Protein AF-X1FAB9-F1 (afdb_monomer_lite)

Secondary structure (DSSP, 8-state):
---EEEEEEETTT--EEEEEES-HHHHHHHHHHHHHTT--S-HHHHHHHHHH-GGGEEEEEEEE--TTTHHHHHHHHHHHH--TT-S-SSSS--TTPPPPHHHHHHHHHHHTTPPPPHHHHHHHHT-

Radius of gyration: 19.27 Å; chains: 1; bounding box: 52×42×34 Å

Organism: NCBI:txid412755

Structure (mmCIF, N/CA/C/O backbone):
data_AF-X1FAB9-F1
#
_entry.id   AF-X1FAB9-F1
#
loop_
_atom_site.group_PDB
_atom_site.id
_atom_site.type_symbol
_atom_site.label_atom_id
_atom_site.label_alt_id
_atom_site.label_comp_id
_atom_site.label_asym_id
_atom_site.label_entity_id
_atom_site.label_seq_id
_atom_site.pdbx_PDB_ins_code
_atom_site.Cartn_x
_atom_site.Cartn_y
_atom_site.Cartn_z
_atom_site.occupancy
_atom_site.B_iso_or_equiv
_atom_site.auth_seq_id
_atom_site.auth_comp_id
_atom_site.auth_asym_id
_atom_site.auth_atom_id
_atom_site.pdbx_PDB_model_num
ATOM 1 N N . MET A 1 1 ? -6.990 -8.549 -17.390 1.00 59.50 1 MET A N 1
ATOM 2 C CA . MET A 1 1 ? -6.492 -8.167 -16.049 1.00 59.50 1 MET A CA 1
ATOM 3 C C . MET A 1 1 ? -6.390 -6.658 -16.028 1.00 59.50 1 MET A C 1
ATOM 5 O O . MET A 1 1 ? -5.873 -6.115 -16.992 1.00 59.50 1 MET A O 1
ATOM 9 N N . SER A 1 2 ? -6.925 -5.998 -15.003 1.00 86.19 2 SER A N 1
ATOM 10 C CA . SER A 1 2 ? -6.883 -4.536 -14.920 1.00 86.19 2 SER A CA 1
ATOM 11 C C . SER A 1 2 ? -5.667 -4.097 -14.115 1.00 86.19 2 SER A C 1
ATOM 13 O O . SER A 1 2 ? -5.492 -4.553 -12.980 1.00 86.19 2 SER A O 1
ATOM 15 N N . SER A 1 3 ? -4.861 -3.221 -14.707 1.00 93.44 3 SER A N 1
ATOM 16 C CA . SER A 1 3 ? -3.734 -2.546 -14.074 1.00 93.44 3 SER A CA 1
ATOM 17 C C . SER A 1 3 ? -4.122 -1.130 -13.651 1.00 93.44 3 SER A C 1
ATOM 19 O O . SER A 1 3 ? -5.005 -0.506 -14.251 1.00 93.44 3 SER A O 1
ATOM 21 N N . GLY A 1 4 ? -3.493 -0.631 -12.591 1.00 95.38 4 GLY A N 1
ATOM 22 C CA . GLY A 1 4 ? -3.736 0.724 -12.115 1.00 95.38 4 GLY A CA 1
ATOM 23 C C . GLY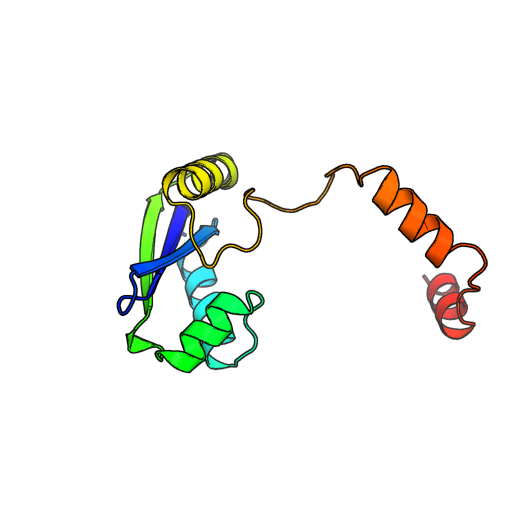 A 1 4 ? -3.255 1.000 -10.697 1.00 95.38 4 GLY A C 1
ATOM 24 O O . GLY A 1 4 ? -2.699 0.129 -10.018 1.00 95.38 4 GLY A O 1
ATOM 25 N N . VAL A 1 5 ? -3.514 2.228 -10.260 1.00 96.69 5 VAL A N 1
ATOM 26 C CA . VAL A 1 5 ? -3.261 2.725 -8.905 1.00 96.69 5 VAL A CA 1
ATOM 27 C C . VAL A 1 5 ? -4.553 2.674 -8.104 1.00 96.69 5 VAL A C 1
ATOM 29 O O . VAL A 1 5 ? -5.611 3.087 -8.572 1.00 96.69 5 VAL A 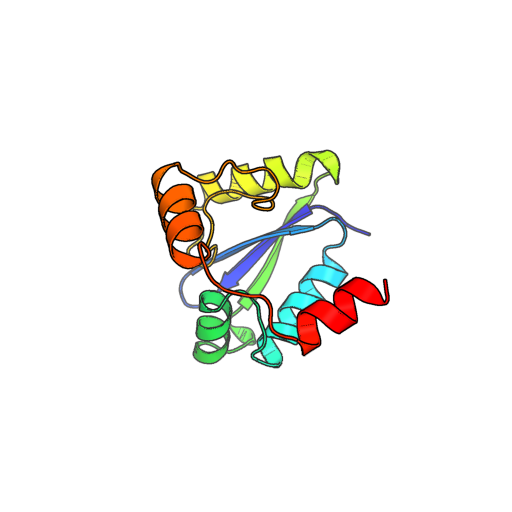O 1
ATOM 32 N N . TYR A 1 6 ? -4.487 2.166 -6.883 1.00 97.31 6 TYR A N 1
ATOM 33 C CA . TYR A 1 6 ? -5.637 2.000 -6.004 1.00 97.31 6 TYR A CA 1
ATOM 34 C C . TYR A 1 6 ? -5.366 2.586 -4.623 1.00 97.31 6 TYR A C 1
ATOM 36 O O . TYR A 1 6 ? -4.221 2.781 -4.212 1.00 97.31 6 TYR A O 1
ATOM 44 N N . GLN A 1 7 ? -6.449 2.800 -3.881 1.00 97.81 7 GLN A N 1
ATOM 45 C CA . GLN A 1 7 ? -6.406 3.132 -2.468 1.00 97.81 7 GLN A CA 1
ATOM 46 C C . GLN A 1 7 ? -7.147 2.107 -1.609 1.00 97.81 7 GLN A C 1
ATOM 48 O O . GLN A 1 7 ? -8.148 1.521 -2.023 1.00 97.81 7 GLN A O 1
ATOM 53 N N . ILE A 1 8 ? -6.672 1.941 -0.378 1.00 98.06 8 ILE A N 1
ATOM 54 C CA . ILE A 1 8 ? -7.383 1.278 0.715 1.00 98.06 8 ILE A CA 1
ATOM 55 C C . ILE A 1 8 ? -7.676 2.357 1.754 1.00 98.06 8 ILE A C 1
ATOM 57 O O . ILE A 1 8 ? -6.770 2.804 2.462 1.00 98.06 8 ILE A O 1
ATOM 61 N N . LYS A 1 9 ? -8.927 2.813 1.815 1.00 98.12 9 LYS A N 1
ATOM 62 C CA . LYS A 1 9 ? -9.347 3.933 2.662 1.00 98.12 9 LYS A CA 1
ATOM 63 C C . LYS A 1 9 ? -10.095 3.430 3.887 1.00 98.12 9 LYS A C 1
ATOM 65 O O . LYS A 1 9 ? -11.049 2.668 3.760 1.00 98.12 9 LYS A O 1
ATOM 70 N N . ASN A 1 10 ? -9.690 3.900 5.060 1.00 98.12 10 ASN A N 1
ATOM 71 C CA . ASN A 1 10 ? -10.442 3.750 6.296 1.00 98.12 10 ASN A CA 1
ATOM 72 C C . ASN A 1 10 ? -11.544 4.817 6.344 1.00 98.12 10 ASN A C 1
ATOM 74 O O . ASN A 1 10 ? -11.256 6.010 6.433 1.00 98.12 10 ASN A O 1
ATOM 78 N N . GLN A 1 11 ? -12.805 4.404 6.297 1.00 97.75 11 GLN A N 1
ATOM 79 C CA . GLN A 1 11 ? -13.952 5.314 6.281 1.00 97.75 11 GLN A CA 1
ATOM 80 C C . GLN A 1 11 ? -14.214 5.983 7.636 1.00 97.75 11 GLN A C 1
ATOM 82 O O . GLN A 1 11 ? -14.867 7.018 7.680 1.00 97.75 11 GLN A O 1
ATOM 87 N N . VAL A 1 12 ? -13.675 5.446 8.735 1.00 97.19 12 VAL A N 1
ATOM 88 C CA . VAL A 1 12 ? -13.884 5.998 10.085 1.00 97.19 12 VAL A CA 1
ATOM 89 C C . VAL A 1 12 ? -13.061 7.267 10.312 1.00 97.19 12 VAL A C 1
ATOM 91 O O . VAL A 1 12 ? -13.512 8.181 10.991 1.00 97.19 12 VAL A O 1
ATOM 94 N N . ASN A 1 13 ? -11.840 7.331 9.776 1.00 95.94 13 ASN A N 1
ATOM 95 C CA . ASN A 1 13 ? -10.915 8.451 10.012 1.00 95.94 13 ASN A CA 1
ATOM 96 C C . ASN A 1 13 ? -10.337 9.070 8.731 1.00 95.94 13 ASN A C 1
ATOM 98 O O . ASN A 1 13 ? -9.535 9.993 8.818 1.00 95.94 13 ASN A O 1
ATOM 102 N N . GLY A 1 14 ? -10.701 8.559 7.554 1.00 95.81 14 GLY A N 1
ATOM 103 C CA . GLY A 1 14 ? -10.246 9.067 6.260 1.00 95.81 14 GLY A CA 1
ATOM 104 C C . GLY A 1 14 ? -8.815 8.688 5.868 1.00 95.81 14 GLY A C 1
ATOM 105 O O . GLY A 1 14 ? -8.416 9.000 4.740 1.00 95.81 14 GLY A O 1
ATOM 106 N N . LYS A 1 15 ? -8.070 8.000 6.745 1.00 97.69 15 LYS A N 1
ATOM 107 C CA . LYS A 1 15 ? -6.688 7.586 6.484 1.00 97.69 15 LYS A CA 1
ATOM 108 C C . LYS A 1 15 ? -6.629 6.553 5.376 1.00 97.69 15 LYS A C 1
ATOM 110 O O . LYS A 1 15 ? -7.544 5.733 5.236 1.00 97.69 15 LYS A O 1
ATOM 115 N N . ARG A 1 16 ? -5.550 6.554 4.599 1.00 97.75 16 ARG A N 1
ATOM 116 C CA . ARG A 1 16 ? -5.463 5.693 3.413 1.00 97.75 16 ARG A CA 1
ATOM 117 C C . ARG A 1 16 ? -4.088 5.092 3.175 1.00 97.75 16 ARG A C 1
ATOM 119 O O . ARG A 1 16 ? -3.076 5.560 3.685 1.00 97.75 16 ARG A O 1
ATOM 126 N N . TYR A 1 17 ? -4.104 4.018 2.398 1.00 97.88 17 TYR A N 1
ATOM 127 C CA . TYR A 1 17 ? -2.943 3.383 1.791 1.00 97.88 17 TYR A CA 1
ATOM 128 C C . TYR A 1 17 ? -3.076 3.491 0.274 1.00 97.88 17 TYR A C 1
ATOM 130 O O . TYR A 1 17 ? -4.160 3.224 -0.237 1.00 97.88 17 TYR A O 1
ATOM 138 N N . ILE A 1 18 ? -1.998 3.833 -0.422 1.00 97.50 18 ILE A N 1
ATOM 139 C CA . ILE A 1 18 ? -1.905 3.865 -1.884 1.00 97.50 18 ILE A CA 1
ATOM 140 C C . ILE A 1 18 ? -0.968 2.753 -2.348 1.00 97.50 18 ILE A C 1
ATOM 142 O O . ILE A 1 18 ? 0.060 2.495 -1.718 1.00 97.50 18 ILE A O 1
ATOM 146 N N . GLY A 1 19 ? -1.323 2.093 -3.443 1.00 95.38 19 GLY A N 1
ATOM 147 C CA . GLY A 1 19 ? -0.437 1.158 -4.123 1.00 95.38 19 GLY A CA 1
ATOM 148 C C . GLY A 1 19 ? -0.809 1.000 -5.589 1.00 95.38 19 GLY A C 1
ATOM 149 O O . GLY A 1 19 ? -1.906 1.371 -6.008 1.00 95.38 19 GLY A O 1
ATOM 150 N N . SER A 1 20 ? 0.097 0.421 -6.364 1.00 95.12 20 SER A N 1
ATOM 151 C CA . SER A 1 20 ? -0.117 0.102 -7.773 1.00 95.12 20 SER A CA 1
ATOM 152 C C . SER A 1 20 ? -0.048 -1.406 -8.027 1.00 95.12 20 SER A C 1
ATOM 154 O O . SER A 1 20 ? 0.505 -2.179 -7.236 1.00 95.12 20 SER A O 1
ATOM 156 N N . SER A 1 21 ? -0.678 -1.872 -9.106 1.00 95.19 21 SER A N 1
ATOM 157 C CA . SER A 1 21 ? -0.546 -3.262 -9.546 1.00 95.19 21 SER A CA 1
ATOM 158 C C . SER A 1 21 ? -0.905 -3.443 -11.014 1.00 95.19 21 SER A C 1
ATOM 160 O O . SER A 1 21 ? -1.788 -2.768 -11.535 1.00 95.19 21 SER A O 1
ATOM 162 N N . THR A 1 22 ? -0.282 -4.431 -11.655 1.00 94.50 22 THR A N 1
ATOM 163 C CA . THR A 1 22 ? -0.676 -4.932 -12.979 1.00 94.50 22 THR A CA 1
ATOM 164 C C . THR A 1 22 ? -1.933 -5.809 -12.932 1.00 94.50 22 THR A C 1
ATOM 166 O O . THR A 1 22 ? -2.598 -5.998 -13.949 1.00 94.50 22 THR A O 1
ATOM 169 N N . ASN A 1 23 ? -2.287 -6.338 -11.753 1.00 94.88 23 ASN A N 1
ATOM 170 C CA . ASN A 1 23 ? -3.489 -7.137 -11.532 1.00 94.88 23 ASN A CA 1
ATOM 171 C C . ASN A 1 23 ? -4.162 -6.749 -10.208 1.00 94.88 23 ASN A C 1
ATOM 173 O O . ASN A 1 23 ? -3.893 -7.322 -9.147 1.00 94.88 23 ASN A O 1
ATOM 177 N N . LEU A 1 24 ? -5.079 -5.786 -10.297 1.00 94.31 24 LEU A N 1
ATOM 178 C CA . LEU A 1 24 ? -5.800 -5.222 -9.155 1.00 94.31 24 LEU A CA 1
ATOM 179 C C . LEU A 1 24 ? -6.572 -6.275 -8.355 1.00 94.31 24 LEU A C 1
ATOM 181 O O . LEU A 1 24 ? -6.486 -6.292 -7.131 1.00 94.31 24 LEU A O 1
ATOM 185 N N . TRP A 1 25 ? -7.283 -7.186 -9.025 1.00 94.25 25 TRP A N 1
ATOM 186 C CA . TRP A 1 25 ? -8.112 -8.184 -8.343 1.00 94.25 25 TRP A CA 1
ATOM 187 C C . TRP A 1 25 ? -7.272 -9.137 -7.489 1.00 94.25 25 TRP A C 1
ATOM 189 O O . TRP A 1 25 ? -7.575 -9.375 -6.314 1.00 94.25 25 TRP A O 1
ATOM 199 N N . HIS A 1 26 ? -6.173 -9.643 -8.057 1.00 95.62 26 HIS A N 1
ATOM 200 C CA . HIS A 1 26 ? -5.242 -10.491 -7.320 1.00 95.62 26 HIS A CA 1
ATOM 201 C C . HIS A 1 26 ? -4.628 -9.725 -6.145 1.00 95.62 26 HIS A C 1
ATOM 203 O O . HIS A 1 26 ? -4.581 -10.232 -5.022 1.00 95.62 26 HIS A O 1
ATOM 209 N N . ARG A 1 27 ? -4.218 -8.474 -6.382 1.00 96.44 27 ARG A N 1
ATOM 210 C CA . ARG A 1 27 ? -3.593 -7.635 -5.364 1.00 96.44 27 ARG A CA 1
ATOM 211 C C . ARG A 1 27 ? -4.535 -7.325 -4.201 1.00 96.44 27 ARG A C 1
ATOM 213 O O . ARG A 1 27 ? -4.131 -7.449 -3.046 1.00 96.44 27 ARG A O 1
ATOM 220 N N . TRP A 1 28 ? -5.789 -6.977 -4.473 1.00 96.75 28 TRP A N 1
ATOM 221 C CA . TRP A 1 28 ? -6.801 -6.725 -3.442 1.00 96.75 28 TRP A CA 1
ATOM 222 C C . TRP A 1 28 ? -7.098 -7.979 -2.626 1.00 96.75 28 TRP A C 1
ATOM 224 O O . TRP A 1 28 ? -7.096 -7.924 -1.397 1.00 96.75 28 TRP A O 1
ATOM 234 N N . THR A 1 29 ? -7.249 -9.123 -3.293 1.00 96.88 29 THR A N 1
ATOM 235 C CA . THR A 1 29 ? -7.445 -10.417 -2.626 1.00 96.88 29 THR A CA 1
ATOM 236 C C . THR A 1 29 ? -6.268 -10.753 -1.708 1.00 96.88 29 THR A C 1
ATOM 238 O O . THR A 1 29 ? -6.466 -11.168 -0.566 1.00 96.88 29 THR A O 1
ATOM 241 N N . GLN A 1 30 ? -5.033 -10.522 -2.163 1.00 97.38 30 GLN A N 1
ATOM 242 C CA . GLN A 1 30 ? -3.825 -10.717 -1.359 1.00 97.38 30 GLN A CA 1
ATOM 243 C C . GLN A 1 30 ? -3.815 -9.816 -0.117 1.00 97.38 30 GLN A C 1
ATOM 245 O O . GLN A 1 30 ? -3.570 -10.304 0.987 1.00 97.38 30 GLN A O 1
ATOM 250 N N . HIS A 1 31 ? -4.093 -8.519 -0.283 1.00 97.75 31 HIS A N 1
ATOM 251 C CA . HIS A 1 31 ? -4.185 -7.569 0.825 1.00 97.75 31 HIS A CA 1
ATOM 252 C C . HIS A 1 31 ? -5.216 -8.016 1.856 1.00 97.75 31 HIS A C 1
ATOM 254 O O . HIS A 1 31 ? -4.884 -8.158 3.032 1.00 97.75 31 HIS A O 1
ATOM 260 N N . LEU A 1 32 ? -6.443 -8.277 1.409 1.00 97.31 32 LEU A N 1
ATOM 261 C CA . LEU A 1 32 ? -7.557 -8.631 2.275 1.00 97.31 32 LEU A CA 1
ATOM 262 C C . LEU A 1 32 ? -7.290 -9.930 3.041 1.00 97.31 32 LEU A C 1
ATOM 264 O O . LEU A 1 32 ? -7.447 -9.976 4.258 1.00 97.31 32 LEU A O 1
ATOM 268 N N . ASN A 1 33 ? -6.801 -10.964 2.355 1.00 97.94 33 ASN A N 1
ATOM 269 C CA . ASN A 1 33 ? -6.464 -12.236 2.987 1.00 97.94 33 ASN A CA 1
ATOM 270 C C . ASN A 1 33 ? -5.345 -12.087 4.025 1.00 97.94 33 ASN A C 1
ATOM 272 O O . ASN A 1 33 ? -5.437 -12.655 5.112 1.00 97.94 33 ASN A O 1
ATOM 276 N N . SER A 1 34 ? -4.303 -11.310 3.727 1.00 97.88 34 SER A N 1
ATOM 277 C CA . SER A 1 34 ? -3.228 -11.052 4.689 1.00 97.88 34 SER A CA 1
ATOM 278 C C . SER A 1 34 ? -3.708 -10.227 5.886 1.00 97.88 34 SER A C 1
ATOM 280 O O . SER A 1 34 ? -3.321 -10.534 7.010 1.00 97.88 34 SER A O 1
ATOM 282 N N . LEU A 1 35 ? -4.584 -9.238 5.674 1.00 98.12 35 LEU A N 1
ATOM 283 C CA . LEU A 1 35 ? -5.178 -8.430 6.745 1.00 98.12 35 LEU A CA 1
ATOM 284 C C . LEU A 1 35 ? -6.051 -9.273 7.678 1.00 98.12 35 LEU A C 1
ATOM 286 O O . LEU A 1 35 ? -5.888 -9.185 8.897 1.00 98.12 35 LEU A O 1
ATOM 290 N N . ARG A 1 36 ? -6.912 -10.132 7.115 1.00 97.94 36 ARG A N 1
ATOM 291 C CA . ARG A 1 36 ? -7.758 -11.080 7.860 1.00 97.94 36 ARG A CA 1
ATOM 292 C C . ARG A 1 36 ? -6.934 -12.061 8.694 1.00 97.94 36 ARG A C 1
ATOM 294 O O . ARG A 1 36 ? -7.301 -12.356 9.824 1.00 97.94 36 ARG A O 1
ATOM 301 N N . ARG A 1 37 ? -5.798 -12.533 8.165 1.00 97.75 37 ARG A N 1
ATOM 302 C CA . ARG A 1 37 ? -4.877 -13.433 8.883 1.00 97.75 37 ARG A CA 1
ATOM 303 C C . ARG A 1 37 ? -3.952 -12.730 9.879 1.00 97.75 37 ARG A C 1
ATOM 305 O O . ARG A 1 37 ? -3.216 -13.410 10.585 1.00 97.75 37 ARG A O 1
ATOM 312 N N . GLY A 1 38 ? -3.928 -11.397 9.925 1.00 97.50 38 GLY A N 1
ATOM 313 C CA . GLY A 1 38 ? -2.988 -10.669 10.781 1.00 97.50 38 GLY A CA 1
ATOM 314 C C . GLY A 1 38 ? -1.536 -10.678 10.281 1.00 97.50 38 GLY A C 1
ATOM 315 O O . GLY A 1 38 ? -0.624 -10.436 11.064 1.00 97.50 38 GLY A O 1
ATOM 316 N N . GLN A 1 39 ? -1.311 -10.981 9.001 1.00 97.56 39 GLN A N 1
ATOM 317 C CA . GLN A 1 39 ? 0.007 -11.201 8.387 1.00 97.56 39 GLN A CA 1
ATOM 318 C C . GLN A 1 39 ? 0.340 -10.150 7.321 1.00 97.56 39 GLN A C 1
ATOM 320 O O . GLN A 1 39 ? 1.170 -10.371 6.438 1.00 97.56 39 GLN A O 1
ATOM 325 N N . HIS A 1 40 ? -0.347 -9.012 7.335 1.00 97.69 40 HIS A N 1
ATOM 326 C CA . HIS A 1 40 ? -0.112 -7.969 6.355 1.00 97.69 40 HIS A CA 1
ATOM 327 C C . HIS A 1 40 ? 1.246 -7.286 6.575 1.00 97.69 40 HIS A C 1
ATOM 329 O O . HIS A 1 40 ? 1.569 -6.864 7.682 1.00 97.69 40 HIS A O 1
ATOM 335 N N . TYR A 1 41 ? 2.024 -7.126 5.498 1.00 94.25 41 TYR A N 1
ATOM 336 C CA . TYR A 1 41 ? 3.388 -6.575 5.545 1.00 94.25 41 TYR A CA 1
ATOM 337 C C . TYR A 1 41 ? 3.459 -5.133 6.069 1.00 94.25 41 TYR A C 1
ATOM 339 O O . TYR A 1 41 ? 4.494 -4.700 6.563 1.00 94.25 41 TYR A O 1
ATOM 347 N N . ASN A 1 42 ? 2.369 -4.376 5.938 1.00 95.44 42 ASN A N 1
ATOM 348 C CA . ASN A 1 42 ? 2.244 -3.032 6.485 1.00 95.44 42 ASN A CA 1
ATOM 349 C C . ASN A 1 42 ? 1.646 -3.088 7.905 1.00 95.44 42 ASN A C 1
ATOM 351 O O . ASN A 1 42 ? 0.432 -3.308 8.019 1.00 95.44 42 ASN A O 1
ATOM 355 N N . PRO A 1 43 ? 2.445 -2.864 8.968 1.00 96.50 43 PRO A N 1
ATOM 356 C CA . PRO A 1 43 ? 1.979 -2.976 10.347 1.00 96.50 43 PRO A CA 1
ATOM 357 C C . PRO A 1 43 ? 0.967 -1.888 10.727 1.00 96.50 43 PRO A C 1
ATOM 359 O O . PRO A 1 43 ? 0.061 -2.159 11.514 1.00 96.50 43 PRO A O 1
ATOM 362 N N . HIS A 1 44 ? 1.059 -0.680 10.157 1.00 96.62 44 HIS A N 1
ATOM 363 C CA . HIS A 1 44 ? 0.113 0.405 10.445 1.00 96.62 44 HIS A CA 1
ATOM 364 C C . HIS A 1 44 ? -1.272 0.094 9.887 1.00 96.62 44 HIS A C 1
ATOM 366 O O . HIS A 1 44 ? -2.271 0.211 10.603 1.00 96.62 44 HIS A O 1
ATOM 372 N N . LEU A 1 45 ? -1.326 -0.371 8.636 1.00 97.38 45 LEU A N 1
ATOM 373 C CA . LEU A 1 45 ? -2.576 -0.809 8.024 1.00 97.38 45 LEU A CA 1
ATOM 374 C C . LEU A 1 45 ? -3.155 -2.021 8.769 1.00 97.38 45 LEU A C 1
ATOM 376 O O . LEU A 1 45 ? -4.347 -2.043 9.056 1.00 97.38 45 LEU A O 1
ATOM 380 N N . GLN A 1 46 ? -2.317 -2.988 9.162 1.00 98.38 46 GLN A N 1
ATOM 381 C CA . GLN A 1 46 ? -2.747 -4.164 9.927 1.00 98.38 46 GLN A CA 1
ATOM 382 C C . GLN A 1 46 ? -3.340 -3.797 11.294 1.00 98.38 46 GLN A C 1
ATOM 384 O O . GLN A 1 46 ? -4.374 -4.344 11.687 1.00 98.38 46 GLN A O 1
ATOM 389 N N . ALA A 1 47 ? -2.696 -2.885 12.026 1.00 97.81 47 ALA A N 1
ATOM 390 C CA . ALA A 1 47 ? -3.169 -2.415 13.323 1.00 97.81 47 ALA A CA 1
ATOM 391 C C . ALA A 1 47 ? -4.494 -1.654 13.192 1.00 97.81 47 ALA A C 1
ATOM 393 O O . ALA A 1 47 ? -5.415 -1.873 13.979 1.00 97.81 47 ALA A O 1
ATOM 394 N N . ALA A 1 48 ? -4.622 -0.804 12.169 1.00 97.75 48 ALA A N 1
ATOM 395 C CA . ALA A 1 48 ? -5.867 -0.104 11.887 1.00 97.75 48 ALA A CA 1
ATOM 396 C C . ALA A 1 48 ? -6.990 -1.077 11.496 1.00 97.75 48 ALA A C 1
ATOM 398 O O . ALA A 1 48 ? -8.095 -0.961 12.017 1.00 97.75 48 ALA A O 1
ATOM 399 N N . PHE A 1 49 ? -6.703 -2.070 10.654 1.00 98.25 49 PHE A N 1
ATOM 400 C CA . PHE A 1 49 ? -7.665 -3.102 10.267 1.00 98.25 49 PHE A CA 1
ATOM 401 C C . PHE A 1 49 ? -8.168 -3.900 11.471 1.00 98.25 49 PHE A C 1
ATOM 403 O O . PHE A 1 49 ? -9.370 -4.076 11.638 1.00 98.25 49 PHE A O 1
ATOM 410 N N . ARG A 1 50 ? -7.266 -4.291 12.380 1.00 98.06 50 ARG A N 1
ATOM 411 C CA . ARG A 1 50 ? -7.641 -4.922 13.654 1.00 98.06 50 ARG A CA 1
ATOM 412 C C . ARG A 1 50 ? -8.503 -4.026 14.542 1.00 98.06 50 ARG A C 1
ATOM 414 O O . ARG A 1 50 ? -9.363 -4.537 15.246 1.00 98.06 50 ARG A O 1
ATOM 421 N N . LYS A 1 51 ? -8.241 -2.716 14.554 1.00 98.12 51 LYS A N 1
ATOM 422 C CA . LYS A 1 51 ? -8.936 -1.757 15.421 1.00 98.12 51 LYS A CA 1
ATOM 423 C C . LYS A 1 51 ? -10.347 -1.430 14.931 1.00 98.12 51 LYS A C 1
ATOM 425 O O . LYS A 1 51 ? -11.253 -1.348 15.748 1.00 98.12 51 LYS A O 1
ATOM 430 N N . TYR A 1 52 ? -10.512 -1.183 13.633 1.00 97.88 52 TYR A N 1
ATOM 431 C CA . TYR A 1 52 ? -11.775 -0.694 13.063 1.00 97.88 52 TYR A CA 1
ATOM 432 C C . TYR A 1 52 ? -12.598 -1.790 12.373 1.00 97.88 52 TYR A C 1
ATOM 434 O O . TYR A 1 52 ? -13.766 -1.569 12.072 1.00 97.88 52 TYR A O 1
ATOM 442 N N . GLY A 1 53 ? -12.015 -2.971 12.153 1.00 97.06 53 GLY A N 1
ATOM 443 C CA . GLY A 1 53 ? -12.664 -4.082 11.468 1.00 97.06 53 GLY A CA 1
ATOM 444 C C . GLY A 1 53 ? -12.694 -3.910 9.951 1.00 97.06 53 GLY A C 1
ATOM 445 O O . GLY A 1 53 ? -12.458 -2.832 9.411 1.00 97.06 53 GLY A O 1
ATOM 446 N N . GLU A 1 54 ? -12.993 -5.001 9.251 1.00 97.31 54 GLU A N 1
ATOM 447 C CA . GLU A 1 54 ? -12.973 -5.051 7.787 1.00 97.31 54 GLU A CA 1
ATOM 448 C C . GLU A 1 54 ? -13.978 -4.099 7.134 1.00 97.31 54 GLU A C 1
ATOM 450 O O . GLU A 1 54 ? -13.631 -3.405 6.183 1.00 97.31 54 GLU A O 1
ATOM 455 N N . ALA A 1 55 ? -15.191 -4.012 7.686 1.00 97.56 55 ALA A N 1
ATOM 456 C CA . ALA A 1 55 ? -16.262 -3.167 7.159 1.00 97.56 55 ALA A CA 1
ATOM 457 C C . ALA A 1 55 ? -15.912 -1.665 7.146 1.00 97.56 55 ALA A C 1
ATOM 459 O O . ALA A 1 55 ? -16.536 -0.893 6.422 1.00 97.56 55 ALA A O 1
ATOM 460 N 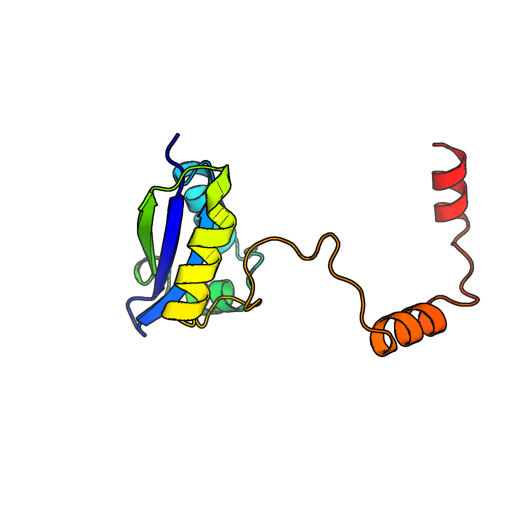N . ALA A 1 56 ? -14.904 -1.242 7.918 1.00 97.81 56 ALA A N 1
ATOM 461 C CA . ALA A 1 56 ? -14.418 0.133 7.919 1.00 97.81 56 ALA A CA 1
ATOM 462 C C . ALA A 1 56 ? -13.511 0.467 6.722 1.00 97.81 56 ALA A C 1
ATOM 464 O O . ALA A 1 56 ? -13.191 1.640 6.524 1.00 97.81 56 ALA A O 1
ATOM 465 N N . PHE A 1 57 ? -13.062 -0.521 5.943 1.00 98.06 57 PHE A N 1
ATOM 466 C CA . PHE A 1 57 ? -12.110 -0.319 4.853 1.00 98.06 57 PHE A CA 1
ATOM 467 C C . PHE A 1 57 ? -12.756 -0.519 3.490 1.00 98.06 57 PHE A C 1
ATOM 469 O O . PHE A 1 57 ? -13.469 -1.489 3.251 1.00 98.06 57 PHE A O 1
ATOM 476 N N . VAL A 1 58 ? -12.445 0.387 2.565 1.00 97.88 58 VAL A N 1
ATOM 477 C CA . VAL A 1 58 ? -12.922 0.324 1.183 1.00 97.88 58 VAL A CA 1
ATOM 478 C C . VAL A 1 58 ? -11.731 0.342 0.234 1.00 97.88 58 VAL A C 1
ATOM 480 O O . VAL A 1 58 ? -10.847 1.194 0.337 1.00 97.88 58 VAL A O 1
ATOM 483 N N . PHE A 1 59 ? -11.725 -0.621 -0.685 1.00 97.44 59 PHE A N 1
ATOM 484 C CA . PHE A 1 59 ? -10.745 -0.754 -1.757 1.00 97.44 59 PHE A CA 1
ATOM 485 C C . PHE A 1 59 ? -11.303 -0.066 -2.999 1.00 97.44 59 PHE A C 1
ATOM 487 O O . PHE A 1 59 ? -12.416 -0.371 -3.424 1.00 97.44 59 PHE A O 1
ATOM 494 N N . GLN A 1 60 ? -10.563 0.891 -3.552 1.00 96.75 60 GLN A N 1
ATOM 495 C CA . GLN A 1 60 ? -11.024 1.705 -4.676 1.00 96.75 60 GLN A CA 1
ATOM 496 C C . GLN A 1 60 ? -9.910 1.882 -5.693 1.00 96.75 60 GLN A C 1
ATOM 498 O O . GLN A 1 60 ? -8.773 2.170 -5.326 1.00 96.75 60 GLN A O 1
ATOM 503 N N . LEU A 1 61 ? -10.249 1.741 -6.969 1.00 97.00 61 LEU A N 1
ATOM 504 C CA . LEU A 1 61 ? -9.385 2.153 -8.065 1.00 97.00 61 LEU A CA 1
ATOM 505 C C . LEU A 1 61 ? -9.368 3.685 -8.133 1.00 97.00 61 LEU A C 1
ATOM 507 O O . LEU A 1 61 ? -10.429 4.302 -8.111 1.00 97.00 61 LEU A O 1
ATOM 511 N N . LEU A 1 62 ? -8.176 4.273 -8.201 1.00 96.12 62 LEU A N 1
ATOM 512 C CA . LEU A 1 62 ? -7.996 5.702 -8.452 1.00 96.12 62 LEU A CA 1
ATOM 513 C C . LEU A 1 62 ? -7.813 5.958 -9.945 1.00 96.12 62 LEU A C 1
ATOM 515 O O . LEU A 1 62 ? -8.489 6.811 -10.508 1.00 96.12 62 LEU A O 1
ATOM 519 N N . GLU A 1 63 ? -6.943 5.177 -10.585 1.00 95.12 63 GLU A N 1
ATOM 520 C CA . GLU A 1 63 ? -6.569 5.393 -11.979 1.00 95.12 63 GLU A CA 1
ATOM 521 C C . GLU A 1 63 ? -6.188 4.082 -12.662 1.00 95.12 63 GLU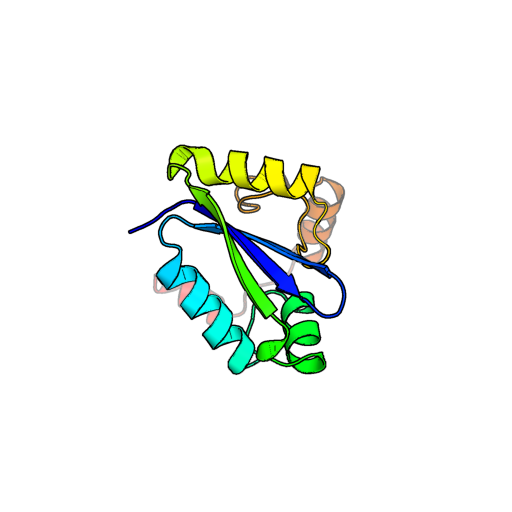 A C 1
ATOM 523 O O . GLU A 1 63 ? -5.415 3.288 -12.121 1.00 95.12 63 GLU A O 1
ATOM 528 N N . HIS A 1 64 ? -6.710 3.864 -13.869 1.00 95.75 64 HIS A N 1
ATOM 529 C CA . HIS A 1 64 ? -6.186 2.839 -14.765 1.00 95.75 64 HIS A CA 1
ATOM 530 C C . HIS A 1 64 ? -4.879 3.324 -15.381 1.00 95.75 64 HIS A C 1
ATOM 532 O O . HIS A 1 64 ? -4.835 4.401 -15.963 1.00 95.75 64 HIS A O 1
ATOM 538 N N . SER A 1 65 ? -3.836 2.507 -15.297 1.00 91.38 65 SER A N 1
ATOM 539 C CA . SER A 1 65 ? -2.520 2.854 -15.830 1.00 91.38 65 SER A CA 1
ATOM 540 C C . SER A 1 65 ? -1.874 1.632 -16.461 1.00 91.38 65 SER A C 1
ATOM 542 O O . SER A 1 65 ? -2.166 0.496 -16.067 1.00 91.38 65 SER A O 1
ATOM 544 N N . SER A 1 66 ? -1.036 1.851 -17.470 1.00 90.00 66 SER A N 1
ATOM 545 C CA . SER A 1 66 ? -0.269 0.779 -18.095 1.00 90.00 66 SER A CA 1
ATOM 546 C C . SER A 1 66 ? 0.857 0.317 -17.156 1.00 90.00 66 SER A C 1
ATOM 548 O O . SER A 1 66 ? 1.301 1.092 -16.305 1.00 90.00 66 SER A O 1
ATOM 550 N N . PRO A 1 67 ? 1.323 -0.940 -17.259 1.00 88.62 67 PRO A N 1
ATOM 551 C CA . PRO A 1 67 ? 2.377 -1.473 -16.394 1.00 88.62 67 PRO A CA 1
ATOM 552 C C . PRO A 1 67 ? 3.647 -0.614 -16.320 1.00 88.62 67 PRO A C 1
ATOM 554 O O . PRO A 1 67 ? 4.284 -0.563 -15.270 1.00 88.62 67 PRO A O 1
ATOM 557 N N . GLU A 1 68 ? 3.992 0.064 -17.411 1.00 88.94 68 GLU A N 1
ATOM 558 C CA . GLU A 1 68 ? 5.195 0.887 -17.559 1.00 88.94 68 GLU A CA 1
ATOM 559 C C . GLU A 1 68 ? 5.121 2.162 -16.712 1.00 88.94 68 GLU A C 1
ATOM 561 O O . GLU A 1 68 ? 6.136 2.608 -16.185 1.00 88.94 68 GLU A O 1
ATOM 566 N N . ASN A 1 69 ? 3.913 2.696 -16.514 1.00 89.81 69 ASN A N 1
ATOM 567 C CA . ASN A 1 69 ? 3.683 3.974 -15.841 1.00 89.81 69 ASN A CA 1
ATOM 568 C C . ASN A 1 69 ? 3.246 3.810 -14.377 1.00 89.81 69 ASN A C 1
ATOM 570 O O . ASN A 1 69 ? 3.056 4.799 -13.673 1.00 89.81 69 ASN A O 1
ATOM 574 N N . LEU A 1 70 ? 3.082 2.576 -13.882 1.00 91.19 70 LEU A N 1
ATOM 575 C CA . LEU A 1 70 ? 2.524 2.323 -12.547 1.00 91.19 70 LEU A CA 1
ATOM 576 C C . LEU A 1 70 ? 3.304 3.010 -11.423 1.00 91.19 70 LEU A C 1
ATOM 578 O O . LEU A 1 70 ? 2.684 3.519 -10.494 1.00 91.19 70 LEU A O 1
ATOM 582 N N . ILE A 1 71 ? 4.637 3.019 -11.504 1.00 91.56 71 ILE A N 1
ATOM 583 C CA . ILE A 1 71 ? 5.490 3.620 -10.469 1.00 91.56 71 ILE A CA 1
ATOM 584 C C . ILE A 1 71 ? 5.332 5.143 -10.465 1.00 91.56 71 ILE A C 1
ATOM 586 O O . ILE A 1 71 ? 5.199 5.736 -9.398 1.00 91.56 71 ILE A O 1
ATOM 590 N N . GLU A 1 72 ? 5.313 5.768 -11.643 1.00 92.06 72 GLU A N 1
ATOM 591 C CA . GLU A 1 72 ? 5.148 7.218 -11.782 1.00 92.06 72 GLU A CA 1
ATOM 592 C C . GLU A 1 72 ? 3.757 7.663 -11.320 1.00 92.06 72 GLU A C 1
ATOM 594 O O . GLU A 1 72 ? 3.639 8.584 -10.510 1.00 92.06 72 GLU A O 1
ATOM 599 N N . CYS A 1 73 ? 2.707 6.953 -11.746 1.00 92.00 73 CYS A N 1
ATOM 600 C CA . CYS A 1 73 ? 1.344 7.199 -11.285 1.00 92.00 73 CYS A CA 1
ATOM 601 C C . CYS A 1 73 ? 1.231 7.000 -9.765 1.00 92.00 73 CYS A C 1
ATOM 603 O O . CYS A 1 73 ? 0.632 7.822 -9.079 1.00 92.00 73 CYS A O 1
ATOM 605 N N . GLU A 1 74 ? 1.807 5.932 -9.200 1.00 94.69 74 GLU A N 1
ATOM 606 C CA . GLU A 1 74 ? 1.795 5.714 -7.748 1.00 94.69 74 GLU A CA 1
ATOM 607 C C . GLU A 1 74 ? 2.464 6.874 -7.012 1.00 94.69 74 GLU A C 1
ATOM 609 O O . GLU A 1 74 ? 1.877 7.399 -6.066 1.00 94.69 74 GLU A O 1
ATOM 614 N N . GLN A 1 75 ? 3.639 7.312 -7.473 1.00 94.19 75 GLN A N 1
ATOM 615 C CA . GLN A 1 75 ? 4.357 8.439 -6.884 1.00 94.19 75 GLN A CA 1
ATOM 616 C C . GLN A 1 75 ? 3.518 9.719 -6.908 1.00 94.19 75 GLN A C 1
ATOM 618 O O . GLN A 1 75 ? 3.403 10.382 -5.880 1.00 94.19 75 GLN A O 1
ATOM 623 N N . TYR A 1 76 ? 2.859 10.016 -8.031 1.00 95.81 76 TYR A N 1
ATOM 624 C CA . TYR A 1 76 ? 1.955 11.161 -8.149 1.00 95.81 76 TYR A CA 1
ATOM 625 C C . TYR A 1 76 ? 0.878 11.162 -7.051 1.00 95.81 76 TYR A C 1
ATOM 627 O O . TYR A 1 76 ? 0.668 12.174 -6.380 1.00 95.81 76 TYR A O 1
ATOM 635 N N . TYR A 1 77 ? 0.232 10.018 -6.798 1.00 95.94 77 TYR A N 1
ATOM 636 C CA . TYR A 1 77 ? -0.776 9.913 -5.737 1.00 95.94 77 TYR A CA 1
ATOM 637 C C . TYR A 1 77 ? -0.175 9.933 -4.325 1.00 95.94 77 TYR A C 1
ATOM 639 O O . TYR A 1 77 ? -0.830 10.437 -3.411 1.00 95.94 77 TYR A O 1
ATOM 647 N N . LEU A 1 78 ? 1.037 9.408 -4.119 1.00 94.94 78 LEU A N 1
ATOM 648 C CA . LEU A 1 78 ? 1.740 9.517 -2.834 1.00 94.94 78 LEU A CA 1
ATOM 649 C C . LEU A 1 78 ? 2.039 10.978 -2.492 1.00 94.94 78 LEU A C 1
ATOM 651 O O . LEU A 1 78 ? 1.732 11.410 -1.380 1.00 94.94 78 LEU A O 1
ATOM 655 N N . ASP A 1 79 ? 2.561 11.733 -3.456 1.00 94.25 79 ASP A N 1
ATOM 656 C CA . ASP A 1 79 ? 2.926 13.140 -3.287 1.00 94.25 79 ASP A CA 1
ATOM 657 C C . ASP A 1 79 ? 1.689 14.027 -3.112 1.00 94.25 79 ASP A C 1
ATOM 659 O O . ASP A 1 79 ? 1.679 14.935 -2.282 1.00 94.25 79 ASP A O 1
ATOM 663 N N . MET A 1 80 ? 0.616 13.737 -3.855 1.00 95.00 80 MET A N 1
ATOM 664 C CA . MET A 1 80 ? -0.631 14.498 -3.796 1.00 95.00 80 MET A CA 1
ATOM 665 C C . MET A 1 80 ? -1.428 14.240 -2.510 1.00 95.00 80 MET A C 1
ATOM 667 O O . MET A 1 80 ? -2.008 15.169 -1.949 1.00 95.00 80 MET A O 1
ATOM 671 N N . LEU A 1 81 ? -1.529 12.981 -2.069 1.00 93.88 81 LEU A N 1
ATOM 672 C CA . LEU A 1 81 ? -2.448 12.588 -0.992 1.00 93.88 81 LEU A CA 1
ATOM 673 C C . LEU A 1 81 ? -1.779 12.410 0.369 1.00 93.88 81 LEU A C 1
ATOM 675 O O . LEU A 1 81 ? -2.501 12.343 1.363 1.00 93.88 81 LEU A O 1
ATOM 679 N N . LEU A 1 82 ? -0.449 12.293 0.418 1.00 93.25 82 LEU A N 1
ATOM 680 C CA . LEU A 1 82 ? 0.339 12.073 1.637 1.00 93.25 82 LEU A CA 1
ATOM 681 C C . LEU A 1 82 ? -0.266 10.987 2.559 1.00 93.25 82 LEU A C 1
ATOM 683 O O . LEU A 1 82 ? -0.581 11.252 3.723 1.00 93.25 82 LEU A O 1
ATOM 687 N N . PRO A 1 83 ? -0.474 9.759 2.045 1.00 94.19 83 PRO A N 1
ATOM 688 C CA . PRO A 1 83 ? -1.212 8.714 2.747 1.00 94.19 83 PRO A CA 1
ATOM 689 C C . PRO A 1 83 ? -0.517 8.242 4.027 1.00 94.19 83 PRO A C 1
ATOM 691 O O . PRO A 1 83 ? 0.659 7.885 4.037 1.00 94.19 83 PRO A O 1
ATOM 694 N N . GLU A 1 84 ? -1.282 8.135 5.109 1.00 96.31 84 GLU A N 1
ATOM 695 C CA . GLU A 1 84 ? -0.771 7.883 6.459 1.00 96.31 84 GLU A CA 1
ATOM 696 C C . GLU A 1 84 ? -0.359 6.431 6.691 1.00 96.31 84 GLU A C 1
ATOM 698 O O . GLU A 1 84 ? 0.372 6.135 7.637 1.00 96.31 84 GLU A O 1
ATOM 703 N N . TYR A 1 85 ? -0.875 5.503 5.883 1.00 95.94 85 TYR A N 1
ATOM 704 C CA . TYR A 1 85 ? -0.500 4.101 5.998 1.00 95.94 85 TYR A CA 1
ATOM 705 C C . TYR A 1 85 ? 0.739 3.760 5.168 1.00 95.94 85 TYR A C 1
ATOM 707 O O . TYR A 1 85 ? 1.375 2.755 5.475 1.00 95.94 85 TYR A O 1
ATOM 715 N N . ASN A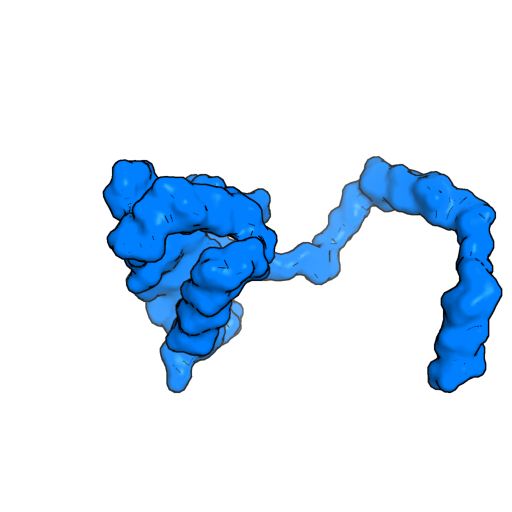 1 86 ? 1.123 4.533 4.148 1.00 95.38 86 ASN A N 1
ATOM 716 C CA . ASN A 1 86 ? 2.339 4.241 3.383 1.00 95.38 86 ASN A CA 1
ATOM 717 C C . ASN A 1 86 ? 3.586 4.504 4.238 1.00 95.38 86 ASN A C 1
ATOM 719 O O . ASN A 1 86 ? 3.739 5.556 4.843 1.00 95.38 86 ASN A O 1
ATOM 723 N N . ILE A 1 87 ? 4.480 3.513 4.303 1.00 90.44 87 ILE A N 1
ATOM 724 C CA . ILE A 1 87 ? 5.688 3.571 5.145 1.00 90.44 87 ILE A CA 1
ATOM 725 C C . ILE A 1 87 ? 6.804 4.340 4.437 1.00 90.44 87 ILE A C 1
ATOM 727 O O . ILE A 1 87 ? 7.574 5.063 5.066 1.00 90.44 87 ILE A O 1
ATOM 731 N N . ALA A 1 88 ? 6.914 4.138 3.125 1.00 86.69 88 ALA A N 1
ATOM 732 C CA . ALA A 1 88 ? 7.876 4.823 2.287 1.00 86.69 88 ALA A CA 1
ATOM 733 C C . ALA A 1 88 ? 7.169 5.964 1.539 1.00 86.69 88 ALA A C 1
ATOM 735 O O . ALA A 1 88 ? 6.074 5.737 1.019 1.00 86.69 88 ALA A O 1
ATOM 736 N N . PRO A 1 89 ? 7.791 7.153 1.459 1.00 82.19 89 PRO A N 1
ATOM 737 C CA . PRO A 1 89 ? 7.263 8.266 0.673 1.00 82.19 89 PRO A CA 1
ATOM 738 C C . PRO A 1 89 ? 7.430 8.052 -0.837 1.00 82.19 89 PRO A C 1
ATOM 740 O O . PRO A 1 89 ? 6.740 8.689 -1.622 1.00 82.19 89 PRO A O 1
ATOM 743 N N . ASN A 1 90 ? 8.330 7.149 -1.240 1.00 85.94 90 ASN A N 1
ATOM 744 C CA . ASN A 1 90 ? 8.618 6.891 -2.643 1.00 85.94 90 ASN A CA 1
ATOM 745 C C . ASN A 1 90 ? 8.016 5.551 -3.080 1.00 85.94 90 ASN A C 1
ATOM 747 O O . ASN A 1 90 ? 8.172 4.549 -2.371 1.00 85.94 90 ASN A O 1
ATOM 751 N N . ALA A 1 91 ? 7.381 5.538 -4.249 1.00 84.81 91 ALA A N 1
ATOM 752 C CA . ALA A 1 91 ? 6.871 4.348 -4.914 1.00 84.81 91 ALA A CA 1
ATOM 753 C C . ALA A 1 91 ? 8.011 3.446 -5.421 1.00 84.81 91 ALA A C 1
ATOM 755 O O . ALA A 1 91 ? 9.156 3.871 -5.594 1.00 84.81 91 ALA A O 1
ATOM 756 N N . GLY A 1 92 ? 7.686 2.178 -5.683 1.00 83.06 92 GLY A N 1
ATOM 757 C CA . GLY A 1 92 ? 8.651 1.179 -6.140 1.00 83.06 92 GLY A CA 1
ATOM 758 C C . GLY A 1 92 ? 9.449 0.518 -5.010 1.00 83.06 92 GLY A C 1
ATOM 759 O O . GLY A 1 92 ? 9.105 0.586 -3.829 1.00 83.06 92 GLY A O 1
ATOM 760 N N . ASN A 1 93 ? 10.501 -0.213 -5.381 1.00 67.31 93 ASN A N 1
ATOM 761 C CA . ASN A 1 93 ? 11.351 -0.927 -4.431 1.00 67.31 93 ASN A CA 1
ATOM 762 C C . ASN A 1 93 ? 12.655 -0.155 -4.164 1.00 67.31 93 ASN A C 1
ATOM 764 O O . ASN A 1 93 ? 13.071 0.712 -4.923 1.00 67.31 93 ASN A O 1
ATOM 768 N N . CYS A 1 94 ? 13.337 -0.494 -3.070 1.00 62.50 94 CYS A N 1
ATOM 769 C CA . CYS A 1 94 ? 14.648 0.080 -2.753 1.00 62.50 94 CYS A CA 1
ATOM 770 C C . CYS A 1 94 ? 15.797 -0.542 -3.575 1.00 62.50 94 CYS A C 1
ATOM 772 O O . CYS A 1 94 ? 16.963 -0.325 -3.234 1.00 62.50 94 CYS A O 1
ATOM 774 N N . LEU A 1 95 ? 15.507 -1.361 -4.595 1.00 50.94 95 LEU A N 1
ATOM 775 C CA . LEU A 1 95 ? 16.531 -2.047 -5.378 1.00 50.94 95 LEU A CA 1
ATOM 776 C C . LEU A 1 95 ? 17.327 -0.999 -6.170 1.00 50.94 95 LEU A C 1
ATOM 778 O O . LEU A 1 95 ? 16.757 -0.176 -6.874 1.00 50.94 95 LEU A O 1
ATOM 782 N N . GLY A 1 96 ? 18.650 -0.989 -6.010 1.00 54.50 96 GLY A N 1
ATOM 783 C CA . GLY A 1 96 ? 19.521 0.005 -6.648 1.00 54.50 96 GLY A CA 1
ATOM 784 C C . GLY A 1 96 ? 19.612 1.357 -5.928 1.00 54.50 96 GLY A C 1
ATOM 785 O O . GLY A 1 96 ? 20.425 2.191 -6.324 1.00 54.50 96 GLY A O 1
ATOM 786 N N . ARG A 1 97 ? 18.869 1.584 -4.832 1.00 64.19 97 ARG A N 1
ATOM 787 C CA . ARG A 1 97 ? 19.035 2.806 -4.030 1.00 64.19 97 ARG A CA 1
ATOM 788 C C . ARG A 1 97 ? 20.412 2.791 -3.347 1.00 64.19 97 ARG A C 1
ATOM 790 O O . ARG A 1 97 ? 20.672 1.885 -2.549 1.00 64.19 97 ARG A O 1
ATOM 797 N N . PRO A 1 98 ? 21.291 3.784 -3.590 1.00 60.62 98 PRO A N 1
ATOM 798 C CA . PRO A 1 98 ? 22.605 3.809 -2.967 1.00 60.62 98 PRO A CA 1
ATOM 799 C C . PRO A 1 98 ? 22.460 3.927 -1.449 1.00 60.62 98 PRO A C 1
ATOM 801 O O . PRO A 1 98 ? 21.790 4.817 -0.920 1.00 60.62 98 PRO A O 1
ATOM 804 N N . CYS A 1 99 ? 23.092 3.001 -0.731 1.00 72.94 99 CYS A N 1
ATOM 805 C CA . CYS A 1 99 ? 23.162 3.058 0.720 1.00 72.94 99 CYS A CA 1
ATOM 806 C C . CYS A 1 99 ? 23.973 4.293 1.136 1.00 72.94 99 CYS A C 1
ATOM 808 O O . CYS A 1 99 ? 25.063 4.524 0.608 1.00 72.94 99 CYS A O 1
ATOM 810 N N . SER A 1 100 ? 23.461 5.083 2.088 1.00 80.94 100 SER A N 1
ATOM 811 C CA . SER A 1 100 ? 24.193 6.256 2.582 1.00 80.94 100 SER A CA 1
ATOM 812 C C . SER A 1 100 ? 25.567 5.848 3.129 1.00 80.94 100 SER A C 1
ATOM 814 O O . SER A 1 100 ? 25.703 4.763 3.699 1.00 80.94 100 SER A O 1
ATOM 816 N N . LEU A 1 101 ? 26.581 6.718 3.015 1.00 79.94 101 LEU A N 1
ATOM 817 C CA . LEU A 1 101 ? 27.933 6.427 3.520 1.00 79.94 101 LEU A CA 1
ATOM 818 C C . LEU A 1 101 ? 27.911 6.017 5.000 1.00 79.94 101 LEU A C 1
ATOM 820 O O . LEU A 1 101 ? 28.478 4.988 5.360 1.00 79.94 101 LEU A O 1
ATOM 824 N N . LYS A 1 102 ? 27.152 6.747 5.829 1.00 85.44 102 LYS A N 1
ATOM 825 C CA . LYS A 1 102 ? 26.981 6.446 7.259 1.00 85.44 102 LYS A CA 1
ATOM 826 C C . LYS A 1 102 ? 26.373 5.060 7.494 1.00 85.44 102 LYS A C 1
ATOM 828 O O . LYS A 1 102 ? 26.822 4.328 8.374 1.00 85.44 102 LYS A O 1
ATOM 833 N N . THR A 1 103 ? 25.348 4.685 6.729 1.00 83.12 103 THR A N 1
ATOM 834 C CA . THR A 1 103 ? 24.711 3.364 6.852 1.00 83.12 103 THR A CA 1
ATOM 835 C C . THR A 1 103 ? 25.648 2.260 6.362 1.00 83.12 103 THR A C 1
ATOM 837 O O . THR A 1 103 ? 25.786 1.238 7.034 1.00 83.12 103 THR A O 1
ATOM 840 N N . ARG A 1 104 ? 26.357 2.484 5.250 1.00 85.81 104 ARG A N 1
ATOM 841 C CA . ARG A 1 104 ? 27.357 1.560 4.698 1.00 85.81 104 ARG A CA 1
ATOM 842 C C . ARG A 1 104 ? 28.493 1.301 5.684 1.00 85.81 104 ARG A C 1
ATOM 844 O O . ARG A 1 104 ? 28.878 0.153 5.879 1.00 85.81 104 ARG A O 1
ATOM 851 N N . GLU A 1 105 ? 28.990 2.339 6.349 1.00 88.25 105 GLU A N 1
ATOM 852 C CA . GLU A 1 105 ? 30.017 2.219 7.387 1.00 88.25 105 GLU A CA 1
ATOM 853 C C . GLU A 1 105 ? 29.526 1.448 8.612 1.00 88.25 105 GLU A C 1
ATOM 855 O O . GLU A 1 105 ? 30.243 0.580 9.108 1.00 88.25 105 GLU A O 1
ATOM 860 N N . LYS A 1 106 ? 28.305 1.720 9.095 1.00 89.69 106 LYS A N 1
ATOM 861 C CA . LYS A 1 106 ? 27.710 0.971 10.215 1.00 89.69 106 LYS A CA 1
ATOM 862 C C . LYS A 1 106 ? 27.573 -0.515 9.889 1.00 89.69 106 LYS A C 1
ATOM 864 O O . LYS A 1 106 ? 27.980 -1.346 10.696 1.00 89.69 106 LYS A O 1
ATOM 869 N N . LEU A 1 107 ? 27.051 -0.840 8.705 1.00 85.75 107 LEU A N 1
ATOM 870 C CA . LEU A 1 107 ? 26.928 -2.219 8.229 1.00 85.75 107 LEU A CA 1
ATOM 871 C C . LEU A 1 107 ? 28.305 -2.880 8.096 1.00 85.75 107 LEU A C 1
ATOM 873 O O . LEU A 1 107 ? 28.513 -3.971 8.619 1.00 85.75 107 LEU A O 1
ATOM 877 N N . SER A 1 108 ? 29.272 -2.189 7.485 1.00 87.94 108 SER A N 1
ATOM 878 C CA . SER A 1 108 ? 30.651 -2.673 7.364 1.00 87.94 108 SER A CA 1
ATOM 879 C C . SER A 1 108 ? 31.254 -3.007 8.731 1.00 87.94 108 SER A C 1
ATOM 881 O O . SER A 1 108 ? 31.703 -4.131 8.941 1.00 87.94 108 SER A O 1
ATOM 883 N N . LYS A 1 109 ? 31.172 -2.094 9.710 1.00 90.00 109 LYS A N 1
ATOM 884 C CA . LYS A 1 109 ? 31.649 -2.333 11.085 1.00 90.00 109 LYS A CA 1
ATOM 885 C C . LYS A 1 109 ? 30.935 -3.506 11.762 1.00 90.00 109 LYS A C 1
ATOM 887 O O . LYS A 1 109 ? 31.584 -4.284 12.447 1.00 90.00 109 LYS A O 1
ATOM 892 N N . ALA A 1 110 ? 29.625 -3.649 11.565 1.00 87.75 110 ALA A N 1
ATOM 893 C CA . ALA A 1 110 ? 28.832 -4.711 12.187 1.00 87.75 110 ALA A CA 1
ATOM 894 C C . ALA A 1 110 ? 29.140 -6.118 11.641 1.00 87.75 110 ALA A C 1
ATOM 896 O O . ALA A 1 110 ? 28.936 -7.106 12.356 1.00 87.75 110 ALA A O 1
ATOM 897 N N . HIS A 1 111 ? 29.594 -6.211 10.389 1.00 84.56 111 HIS A N 1
ATOM 898 C CA . HIS A 1 111 ? 29.910 -7.473 9.714 1.00 84.56 111 HIS A CA 1
ATOM 899 C C . HIS A 1 111 ? 31.409 -7.800 9.687 1.00 84.56 111 HIS A C 1
ATOM 901 O O . HIS A 1 111 ? 31.772 -8.970 9.566 1.00 84.56 111 HIS A O 1
ATOM 907 N N . LYS A 1 112 ? 32.289 -6.803 9.832 1.00 86.62 112 LYS A N 1
ATOM 908 C CA . LYS A 1 112 ? 33.742 -6.998 9.834 1.00 86.62 112 LYS A CA 1
ATOM 909 C C . LYS A 1 112 ? 34.160 -7.951 10.962 1.00 86.62 112 LYS A C 1
ATOM 911 O O . LYS A 1 112 ? 33.863 -7.712 12.126 1.00 86.62 112 LYS A O 1
ATOM 916 N N . GLY A 1 113 ? 34.865 -9.024 10.600 1.00 79.25 113 GLY A N 1
ATOM 917 C CA . GLY A 1 113 ? 35.419 -10.003 11.544 1.00 79.25 113 GLY A CA 1
ATOM 918 C C . GLY A 1 113 ? 34.454 -11.101 12.004 1.00 79.25 113 GLY A C 1
ATOM 919 O O . GLY A 1 113 ? 34.869 -11.986 12.746 1.00 79.25 113 GLY A O 1
ATOM 920 N N . LYS A 1 114 ? 33.190 -11.101 11.560 1.00 81.00 114 LYS A N 1
ATOM 921 C CA . LYS A 1 114 ? 32.268 -12.206 11.854 1.00 81.00 114 LYS A CA 1
ATOM 922 C C . LYS A 1 114 ? 32.528 -13.373 10.907 1.00 81.00 114 LYS A C 1
ATOM 924 O O . LYS A 1 114 ? 32.338 -13.249 9.700 1.00 81.00 114 LYS A O 1
ATOM 929 N N . ALA A 1 115 ? 32.950 -14.508 11.458 1.00 82.69 115 ALA A N 1
ATOM 930 C CA . ALA A 1 115 ? 33.073 -15.744 10.700 1.00 82.69 115 ALA A CA 1
ATOM 931 C C . ALA A 1 115 ? 31.683 -16.296 10.349 1.00 82.69 115 ALA A C 1
ATOM 933 O O . ALA A 1 115 ? 30.775 -16.308 11.182 1.00 82.69 115 ALA A O 1
ATOM 934 N N . LEU A 1 116 ? 31.525 -16.769 9.112 1.00 82.31 116 LEU A N 1
ATOM 935 C CA . LEU A 1 116 ? 30.375 -17.583 8.719 1.00 82.31 116 LEU A CA 1
ATOM 936 C C . LEU A 1 116 ? 30.345 -18.852 9.578 1.00 82.31 116 LEU A C 1
ATOM 938 O O . LEU A 1 116 ? 31.393 -19.470 9.783 1.00 82.31 116 LEU A O 1
ATOM 942 N N . SER A 1 117 ? 29.161 -19.247 10.055 1.00 85.81 117 SER A N 1
ATOM 943 C CA . SER A 1 117 ? 29.020 -20.515 10.771 1.00 85.81 117 SER A CA 1
ATOM 944 C C . SER A 1 117 ? 29.397 -21.680 9.859 1.00 85.81 117 SER A C 1
ATOM 946 O O . SER A 1 117 ? 29.277 -21.605 8.632 1.00 85.81 117 SER A O 1
ATOM 948 N N . GLU A 1 118 ? 29.855 -22.771 10.461 1.00 82.06 118 GLU A N 1
ATOM 949 C CA . GLU A 1 118 ? 30.289 -23.950 9.716 1.00 82.06 118 GLU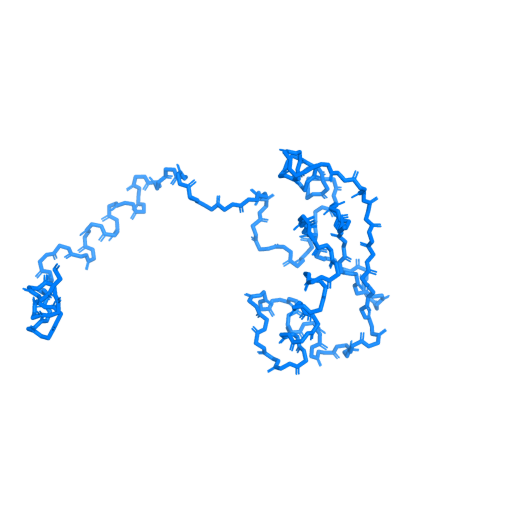 A CA 1
ATOM 950 C C . GLU A 1 118 ? 29.151 -24.532 8.862 1.00 82.06 118 GLU A C 1
ATOM 952 O O . GLU A 1 118 ? 29.355 -24.888 7.705 1.00 82.06 118 GLU A O 1
ATOM 957 N N . GLU A 1 119 ? 27.925 -24.514 9.389 1.00 84.44 119 GLU A N 1
ATOM 958 C CA . GLU A 1 119 ? 26.712 -24.895 8.662 1.00 84.44 119 GLU A CA 1
ATOM 959 C C . GLU A 1 119 ? 26.472 -24.013 7.422 1.00 84.44 119 GLU A C 1
ATOM 961 O O . GLU A 1 119 ? 26.171 -24.520 6.341 1.00 84.44 119 GLU A O 1
ATOM 966 N N . HIS A 1 120 ? 26.653 -22.692 7.547 1.00 80.12 120 HIS A N 1
ATOM 967 C CA . HIS A 1 120 ? 26.489 -21.753 6.434 1.00 80.12 120 HIS A CA 1
ATOM 968 C C . HIS A 1 120 ? 27.580 -21.949 5.372 1.00 80.12 120 HIS A C 1
ATOM 970 O O . HIS A 1 120 ? 27.303 -21.891 4.175 1.00 80.12 120 HIS A O 1
ATOM 976 N N . ARG A 1 121 ? 28.817 -22.233 5.803 1.00 83.81 121 ARG A N 1
ATOM 977 C CA . ARG A 1 121 ? 29.946 -22.542 4.914 1.00 83.81 121 ARG A CA 1
ATOM 978 C C . ARG A 1 121 ? 29.716 -23.841 4.138 1.00 83.81 121 ARG A C 1
ATOM 980 O O . ARG A 1 121 ? 29.992 -23.878 2.945 1.00 83.81 121 ARG A O 1
ATOM 987 N N . ARG A 1 122 ? 29.175 -24.880 4.787 1.00 84.69 122 ARG A N 1
ATOM 988 C CA . ARG A 1 122 ? 28.828 -26.156 4.136 1.00 84.69 122 ARG A CA 1
ATOM 989 C C . ARG A 1 122 ? 27.750 -25.973 3.067 1.00 84.69 122 ARG A C 1
ATOM 991 O O . ARG A 1 122 ? 27.932 -26.460 1.961 1.00 84.69 122 ARG A O 1
ATOM 998 N N . LYS A 1 123 ? 26.687 -25.210 3.352 1.00 84.94 123 LYS A N 1
ATOM 999 C CA . LYS A 1 123 ? 25.625 -24.904 2.370 1.00 84.94 123 LYS A CA 1
ATOM 1000 C C . LYS A 1 123 ? 26.153 -24.161 1.136 1.00 84.94 123 LYS A C 1
ATOM 1002 O O . LYS A 1 123 ? 25.758 -24.496 0.029 1.00 84.94 123 LYS A O 1
ATOM 1007 N N . LEU A 1 124 ? 27.069 -23.205 1.319 1.00 76.06 124 LEU A N 1
ATOM 1008 C CA . LEU A 1 124 ? 27.715 -22.487 0.210 1.00 76.06 124 LEU A CA 1
ATOM 1009 C C . LEU A 1 124 ? 28.653 -23.374 -0.623 1.00 76.06 124 LEU A C 1
ATOM 1011 O O . LEU A 1 124 ? 28.827 -23.111 -1.801 1.00 76.06 124 LEU A O 1
ATOM 1015 N N . SER A 1 125 ? 29.257 -24.404 -0.022 1.00 78.44 125 SER A N 1
ATOM 1016 C CA . SER A 1 125 ? 30.149 -25.348 -0.713 1.00 78.44 125 SER A CA 1
ATOM 1017 C C . SER A 1 125 ? 29.410 -26.440 -1.499 1.00 78.44 125 SER A C 1
ATOM 1019 O O . SER A 1 125 ? 30.056 -27.195 -2.220 1.00 78.44 125 SER A O 1
ATOM 1021 N N . MET A 1 126 ? 28.095 -26.579 -1.307 1.00 72.25 126 MET A N 1
ATOM 1022 C CA . MET A 1 126 ? 27.251 -27.580 -1.974 1.00 72.25 126 MET A CA 1
ATOM 1023 C C . MET A 1 126 ? 26.443 -27.005 -3.151 1.00 72.25 126 MET A C 1
ATOM 1025 O O . MET A 1 126 ? 25.721 -27.763 -3.797 1.00 72.25 126 MET A O 1
ATOM 1029 N N . ALA A 1 127 ? 26.530 -25.693 -3.389 1.00 54.75 127 ALA A N 1
ATOM 1030 C CA . ALA A 1 127 ? 25.907 -24.980 -4.504 1.00 54.75 127 ALA A CA 1
ATOM 1031 C C . ALA A 1 127 ? 26.932 -24.730 -5.615 1.00 54.75 127 ALA A C 1
ATOM 1033 O O . ALA A 1 127 ? 26.520 -24.774 -6.794 1.00 54.75 127 ALA A O 1
#

InterPro domains:
  IPR000305 GIY-YIG endonuclease [PF01541] (3-86)
  IPR000305 GIY-YIG endonuclease [PS50164] (1-87)
  IPR000305 GIY-YIG endonuclease [SM00465] (2-91)
  IPR003611 Nuclease associated modular domain 3 [PF07460] (96-114)
  IPR006350 Intron endonuclease, group I [TIGR01453] (3-115)
  IPR035901 GIY-YIG endonuclease superfamily [G3DSA:3.40.1440.10] (1-92)
  IPR035901 GIY-YIG endonuclease superfamily [SSF82771] (1-91)

Foldseek 3Di:
DFWAKKWKAQQVPRAIDIATDPDLVVVVVVQVVCLVVLNHPQNVVSVVCVVRPPVRIDMGGPDGDDPVCRQVRRLVCLVVPVGPSDPDSHGDDCVPPDDDPVRVVVVCVVCPPDDDDPVRVVVVVVD

pLDDT: mean 90.21, std 10.19, range [50.94, 98.38]

Sequence (127 aa):
MSSGVYQIKNQVNGKRYIGSSTNLWHRWTQHLNSLRRGQHYNPHLQAAFRKYGEAAFVFQLLEHSSPENLIECEQYYLDMLLPEYNIAPNAGNCLGRPCSLKTREKLSKAHKGKALSEEHRRKLSMA